Protein AF-A0A7W0K0Y2-F1 (afdb_monomer_lite)

pLDDT: mean 92.28, std 6.22, range [69.25, 97.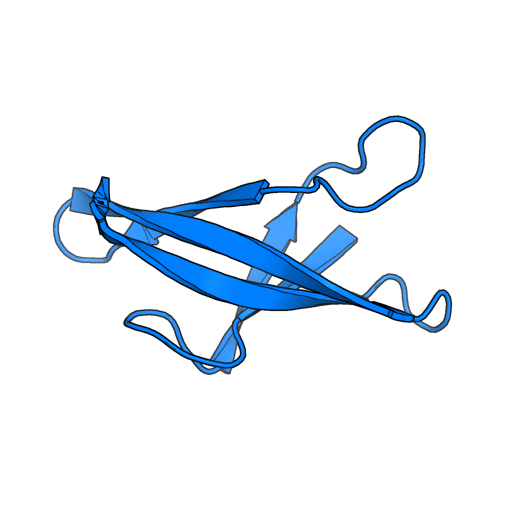75]

Radius of gyration: 10.74 Å; chains: 1; bounding box: 21×26×28 Å

Foldseek 3Di:
DWEAECDDPQHRDIDDDDADVNHDDQKDWDQDPVRWTWIWGFDADDPPPRYTYTYTDGID

Secondary structure (DSSP, 8-state):
-EEEE-SSTTTT-EEE-PPBTTB--SEEEEE-TTS-EEEEEEEEEETGGGEEEEEEEEE-

Sequence (60 aa):
MRALLEDGPMQGKTVEVEAVEGRPPKTIDVPDEKGGACRYCLAQWTQEGMTAAYTFLYAV

Structure (mmCIF, N/CA/C/O backbone):
data_AF-A0A7W0K0Y2-F1
#
_entry.id   AF-A0A7W0K0Y2-F1
#
loop_
_atom_site.group_PDB
_atom_site.id
_atom_site.type_symbol
_atom_site.label_atom_id
_atom_site.label_alt_id
_atom_site.label_comp_id
_atom_site.label_asym_id
_atom_site.label_entity_id
_atom_site.label_seq_id
_atom_site.pdbx_PDB_ins_code
_atom_site.Cartn_x
_atom_site.Cartn_y
_atom_site.Cartn_z
_atom_site.occupancy
_atom_site.B_iso_or_equiv
_atom_site.auth_seq_id
_atom_site.auth_comp_id
_atom_site.auth_asym_id
_atom_site.auth_atom_id
_atom_site.pdbx_PDB_model_num
ATOM 1 N N . MET A 1 1 ? 3.305 4.112 10.400 1.00 89.00 1 MET A N 1
ATOM 2 C CA . MET A 1 1 ? 1.847 3.889 10.226 1.00 89.00 1 MET A CA 1
ATOM 3 C C . MET A 1 1 ? 1.650 2.627 9.405 1.00 89.00 1 MET A C 1
ATOM 5 O O . MET A 1 1 ? 2.563 2.278 8.668 1.00 89.00 1 MET A O 1
ATOM 9 N N . ARG A 1 2 ? 0.509 1.940 9.523 1.00 93.31 2 ARG A N 1
ATOM 10 C CA . ARG A 1 2 ? 0.226 0.724 8.746 1.00 93.31 2 ARG A CA 1
ATOM 11 C C . ARG A 1 2 ? -0.673 1.033 7.554 1.00 93.31 2 ARG A C 1
ATOM 13 O O . ARG A 1 2 ? -1.745 1.600 7.737 1.00 93.31 2 ARG A O 1
ATOM 20 N N . ALA A 1 3 ? -0.246 0.647 6.361 1.00 95.19 3 ALA A N 1
ATOM 21 C CA . ALA A 1 3 ? -1.059 0.668 5.154 1.00 95.19 3 ALA A CA 1
ATOM 22 C C . ALA A 1 3 ? -1.537 -0.754 4.847 1.00 95.19 3 ALA A C 1
ATOM 24 O O . ALA A 1 3 ? -0.719 -1.637 4.592 1.00 95.19 3 ALA A O 1
ATOM 25 N N . LEU A 1 4 ? -2.848 -0.974 4.908 1.00 95.94 4 LEU A N 1
ATOM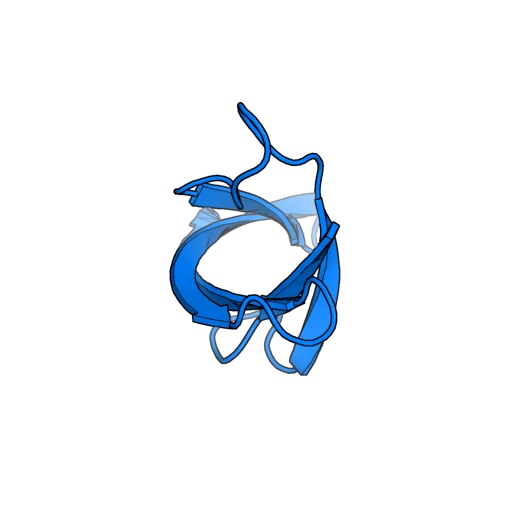 26 C CA . LEU A 1 4 ? -3.504 -2.218 4.524 1.00 95.94 4 LEU A CA 1
ATOM 27 C C . LEU A 1 4 ? -3.871 -2.143 3.042 1.00 95.94 4 LEU A C 1
ATOM 29 O O . LEU A 1 4 ? -4.586 -1.230 2.638 1.00 95.94 4 LEU A O 1
ATOM 33 N N . LEU A 1 5 ? -3.390 -3.092 2.246 1.00 96.94 5 LEU A N 1
ATOM 34 C CA . LEU A 1 5 ? -3.665 -3.150 0.812 1.00 96.94 5 LEU A CA 1
ATOM 35 C C . LEU A 1 5 ? -4.919 -4.004 0.590 1.00 96.94 5 LEU A C 1
ATOM 37 O O . LEU A 1 5 ? -4.883 -5.219 0.788 1.00 96.94 5 LEU A O 1
ATOM 41 N N . GLU A 1 6 ? -6.046 -3.380 0.252 1.00 96.44 6 GLU A N 1
ATOM 42 C CA . GLU A 1 6 ? -7.353 -4.058 0.208 1.00 96.44 6 GLU A CA 1
ATOM 43 C C . GLU A 1 6 ? -7.602 -4.838 -1.087 1.00 96.44 6 GLU A C 1
ATOM 45 O O . GLU A 1 6 ? -8.421 -5.759 -1.103 1.00 96.44 6 GLU A O 1
ATOM 50 N N . ASP A 1 7 ? -6.875 -4.519 -2.155 1.00 96.31 7 ASP A N 1
ATOM 51 C CA . ASP A 1 7 ? -7.006 -5.113 -3.484 1.00 96.31 7 ASP A CA 1
ATOM 52 C C . ASP A 1 7 ? -5.655 -5.137 -4.236 1.00 96.31 7 ASP A C 1
ATOM 54 O O . ASP A 1 7 ? -4.583 -4.924 -3.663 1.00 96.31 7 ASP A O 1
ATOM 58 N N . GLY A 1 8 ? -5.707 -5.456 -5.531 1.00 94.50 8 GLY A N 1
ATOM 59 C CA . GLY A 1 8 ? -4.549 -5.448 -6.418 1.00 94.50 8 GLY A CA 1
ATOM 60 C C . GLY A 1 8 ? -3.545 -6.581 -6.184 1.00 94.50 8 GLY A C 1
ATOM 61 O O . GLY A 1 8 ? -3.800 -7.530 -5.441 1.00 94.50 8 GLY A O 1
ATOM 62 N N . PRO A 1 9 ? -2.370 -6.507 -6.835 1.00 94.62 9 PRO A N 1
ATOM 63 C CA . PRO A 1 9 ? -1.363 -7.570 -6.789 1.00 94.62 9 PRO A CA 1
ATOM 64 C C . PRO A 1 9 ? -0.800 -7.862 -5.392 1.00 94.62 9 PRO A C 1
ATOM 66 O O . PRO A 1 9 ? -0.251 -8.938 -5.170 1.00 94.62 9 PRO A O 1
ATOM 69 N N . MET A 1 10 ? -0.915 -6.911 -4.461 1.00 94.81 10 MET A N 1
ATOM 70 C CA . MET A 1 10 ? -0.378 -7.016 -3.101 1.00 94.81 10 MET A CA 1
ATOM 71 C C . MET A 1 10 ? -1.491 -7.085 -2.044 1.00 94.81 10 MET A C 1
ATOM 73 O O . MET A 1 10 ? -1.237 -6.814 -0.870 1.00 94.81 10 MET A O 1
ATOM 77 N N . GLN A 1 11 ? -2.706 -7.464 -2.451 1.00 95.75 11 GLN A N 1
ATOM 78 C CA . GLN A 1 11 ? -3.876 -7.581 -1.585 1.00 95.75 11 GLN A CA 1
ATOM 79 C C . GLN A 1 11 ? -3.598 -8.385 -0.305 1.00 95.75 11 GLN A C 1
ATOM 81 O O . GLN A 1 11 ? -2.932 -9.423 -0.317 1.00 95.75 11 GLN A O 1
ATOM 86 N N . GLY A 1 12 ? -4.146 -7.909 0.812 1.00 94.94 12 GLY A N 1
ATOM 87 C CA . GLY A 1 12 ? -4.044 -8.533 2.131 1.00 94.94 12 GLY A CA 1
ATOM 88 C C . GLY A 1 12 ? -2.709 -8.287 2.835 1.00 94.94 12 GLY A C 1
ATOM 89 O O . GLY A 1 12 ? -2.574 -8.614 4.016 1.00 94.94 12 GLY A O 1
ATOM 90 N N . LYS A 1 13 ? -1.722 -7.685 2.159 1.00 94.81 13 LYS A N 1
ATOM 91 C CA . LYS A 1 13 ? -0.460 -7.294 2.790 1.00 94.81 13 LYS A CA 1
ATOM 92 C C . LYS A 1 13 ? -0.641 -5.998 3.579 1.00 94.81 13 LYS A C 1
ATOM 94 O O . LYS A 1 13 ? -1.442 -5.129 3.240 1.00 94.81 13 LYS A O 1
ATOM 99 N N . THR A 1 14 ? 0.137 -5.878 4.650 1.00 94.62 14 THR A N 1
ATOM 100 C CA . THR A 1 14 ? 0.279 -4.640 5.418 1.00 94.62 14 THR A CA 1
ATOM 101 C C . THR A 1 14 ? 1.710 -4.152 5.286 1.00 94.62 14 THR A C 1
ATOM 103 O O . THR A 1 14 ? 2.639 -4.929 5.505 1.00 94.62 14 THR A O 1
ATOM 106 N N . VAL A 1 15 ? 1.889 -2.878 4.948 1.00 94.56 15 VAL A N 1
ATOM 107 C CA . VAL A 1 15 ? 3.211 -2.253 4.818 1.00 94.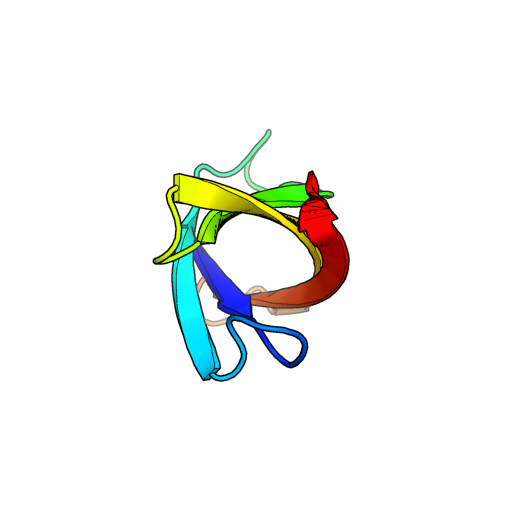56 15 VAL A CA 1
ATOM 108 C C . VAL A 1 15 ? 3.347 -1.076 5.773 1.00 94.56 15 VAL A C 1
ATOM 110 O O . VAL A 1 15 ? 2.369 -0.393 6.087 1.00 94.56 15 VAL A O 1
ATOM 113 N N . GLU A 1 16 ? 4.559 -0.851 6.274 1.00 94.25 16 GLU A N 1
ATOM 114 C CA . GLU A 1 16 ? 4.842 0.340 7.066 1.00 94.25 16 GLU A CA 1
ATOM 115 C C . GLU A 1 16 ? 5.098 1.531 6.151 1.00 94.25 16 GLU A C 1
ATOM 117 O O . GLU A 1 16 ? 5.885 1.458 5.211 1.00 94.25 16 GLU A O 1
ATOM 122 N N . VAL A 1 17 ? 4.408 2.630 6.439 1.00 92.81 17 VAL A N 1
ATOM 123 C CA . VAL A 1 17 ? 4.535 3.889 5.708 1.00 92.81 17 VAL A CA 1
ATOM 124 C C . VAL A 1 17 ? 4.778 5.028 6.684 1.00 92.81 17 VAL A C 1
ATOM 126 O O . VAL A 1 17 ? 4.256 5.040 7.812 1.00 92.81 17 VAL A O 1
ATOM 129 N N . GLU A 1 18 ? 5.578 5.991 6.246 1.00 91.88 18 GLU A N 1
ATOM 130 C CA . GLU A 1 18 ? 5.795 7.229 6.978 1.00 91.88 18 GLU A CA 1
ATOM 131 C C . GLU A 1 18 ? 4.574 8.134 6.832 1.00 91.88 18 GLU A C 1
ATOM 133 O O . GLU A 1 18 ? 4.015 8.297 5.748 1.00 91.88 18 GLU A O 1
ATOM 138 N N . ALA A 1 19 ? 4.130 8.705 7.950 1.00 90.06 19 ALA A N 1
ATOM 139 C CA . ALA A 1 19 ? 3.050 9.674 7.924 1.00 90.06 19 ALA A CA 1
ATOM 140 C C . ALA A 1 19 ? 3.574 11.011 7.383 1.00 90.06 19 ALA A C 1
ATOM 142 O O . ALA A 1 19 ? 4.620 11.495 7.813 1.00 90.06 19 ALA A O 1
ATOM 143 N N . VAL A 1 20 ? 2.810 11.641 6.496 1.00 90.81 20 VAL A N 1
ATOM 144 C CA . VAL A 1 20 ? 3.081 12.986 5.982 1.00 90.81 20 VAL A CA 1
ATOM 145 C C . VAL A 1 20 ? 2.224 13.959 6.780 1.00 90.81 20 VAL A C 1
ATOM 147 O O . VAL A 1 20 ? 1.001 13.843 6.785 1.00 90.81 20 VAL A O 1
ATOM 150 N N . GLU A 1 21 ? 2.860 14.876 7.513 1.00 89.75 21 GLU A N 1
ATOM 151 C CA . GLU A 1 21 ? 2.172 15.851 8.381 1.00 89.75 21 GLU A CA 1
ATOM 152 C C . GLU A 1 21 ? 1.196 15.189 9.381 1.00 89.75 21 GLU A C 1
ATOM 154 O O . GLU A 1 21 ? 0.102 15.683 9.657 1.00 89.75 21 GLU A O 1
ATOM 159 N N . GLY A 1 22 ? 1.576 14.016 9.903 1.00 88.75 22 GLY A N 1
ATOM 160 C CA . GLY A 1 22 ? 0.758 13.243 10.843 1.00 88.75 22 GLY A CA 1
ATOM 161 C C . GLY A 1 22 ? -0.433 12.511 10.211 1.00 88.75 22 GLY A C 1
ATOM 162 O O . GLY A 1 22 ? -1.271 11.974 10.937 1.00 88.75 22 GLY A O 1
ATOM 163 N N . ARG A 1 23 ? -0.520 12.465 8.876 1.00 90.12 23 ARG A N 1
ATOM 164 C CA . ARG A 1 23 ? -1.578 11.785 8.117 1.00 90.12 23 ARG A CA 1
ATOM 165 C C . ARG A 1 23 ? -1.008 10.671 7.233 1.00 90.12 23 ARG A C 1
ATOM 167 O O . ARG A 1 23 ? 0.170 10.716 6.879 1.00 90.12 23 ARG A O 1
ATOM 174 N N . PRO A 1 24 ? -1.823 9.681 6.836 1.00 93.38 24 PRO A N 1
ATOM 175 C CA . PRO A 1 24 ? -1.413 8.725 5.819 1.00 93.38 24 PRO A CA 1
ATOM 176 C C . PRO A 1 24 ? -1.079 9.435 4.501 1.00 93.38 24 PRO A C 1
ATOM 178 O O . PRO A 1 24 ? -1.810 10.353 4.110 1.00 93.38 24 PRO A O 1
ATOM 181 N N . PRO A 1 25 ? -0.021 9.014 3.786 1.00 95.19 25 PRO A N 1
ATOM 182 C CA . PRO A 1 25 ? 0.244 9.490 2.434 1.00 95.19 25 PRO A CA 1
ATOM 183 C C . PRO A 1 25 ? -0.964 9.272 1.519 1.00 95.19 25 PRO A C 1
ATOM 185 O O . PRO A 1 25 ? -1.615 8.234 1.576 1.00 95.19 25 PRO A O 1
ATOM 188 N N . LYS A 1 26 ? -1.254 10.209 0.613 1.00 95.88 26 LYS A N 1
ATOM 189 C CA . LYS A 1 26 ? -2.358 10.031 -0.351 1.00 95.88 26 LYS A CA 1
ATOM 190 C C . LYS A 1 26 ? -2.122 8.860 -1.302 1.00 95.88 26 LYS A C 1
ATOM 192 O O . LYS A 1 26 ? -3.073 8.218 -1.731 1.00 95.88 26 LYS A O 1
ATOM 197 N N . THR A 1 27 ? -0.862 8.607 -1.630 1.00 96.31 27 THR A N 1
ATOM 198 C CA . THR A 1 27 ? -0.424 7.512 -2.490 1.00 96.31 27 THR A CA 1
ATOM 199 C C . THR A 1 27 ? 0.853 6.909 -1.942 1.00 96.31 27 THR A C 1
ATOM 201 O O . THR A 1 27 ? 1.666 7.630 -1.362 1.00 96.31 27 THR A O 1
ATOM 204 N N . ILE A 1 28 ? 1.036 5.613 -2.164 1.00 96.44 28 ILE A N 1
ATOM 205 C CA . ILE A 1 28 ? 2.240 4.878 -1.775 1.00 96.44 28 ILE A CA 1
ATOM 206 C C . ILE A 1 28 ? 2.684 3.972 -2.918 1.00 96.44 28 ILE A C 1
ATOM 208 O O . ILE A 1 28 ? 1.850 3.485 -3.685 1.00 96.44 28 ILE A O 1
ATOM 212 N N . ASP A 1 29 ? 3.989 3.739 -2.995 1.00 96.62 29 ASP A N 1
ATOM 213 C CA . ASP A 1 29 ? 4.578 2.732 -3.872 1.00 96.62 29 ASP A CA 1
ATOM 214 C C . ASP A 1 29 ? 4.990 1.533 -3.045 1.00 96.62 29 ASP A C 1
ATOM 216 O O . ASP A 1 29 ? 5.733 1.661 -2.070 1.00 96.62 29 ASP A O 1
ATOM 220 N N . VAL A 1 30 ? 4.501 0.368 -3.444 1.00 95.44 30 VAL A N 1
ATOM 221 C CA . VAL A 1 30 ? 4.810 -0.896 -2.788 1.00 95.44 30 VAL A CA 1
ATOM 222 C C . VAL A 1 30 ? 5.629 -1.741 -3.757 1.00 95.44 30 VAL A C 1
ATOM 224 O O . VAL A 1 30 ? 5.110 -2.072 -4.825 1.00 95.44 30 VAL A O 1
ATOM 227 N N . PRO A 1 31 ? 6.881 -2.102 -3.423 1.00 94.94 31 PRO A N 1
ATOM 228 C CA . PRO A 1 31 ? 7.680 -3.008 -4.241 1.00 94.94 31 PRO A CA 1
ATOM 229 C C . PRO A 1 31 ? 6.957 -4.340 -4.440 1.00 94.94 31 PRO A C 1
ATOM 231 O O . PRO A 1 31 ? 6.450 -4.916 -3.473 1.00 94.94 31 PRO A O 1
ATOM 234 N N . ASP A 1 32 ? 6.907 -4.830 -5.675 1.00 89.25 32 ASP A N 1
ATOM 235 C CA . ASP A 1 32 ? 6.377 -6.157 -5.973 1.00 89.25 32 ASP A CA 1
ATOM 236 C C . ASP A 1 32 ? 7.474 -7.237 -5.870 1.00 89.25 32 ASP A C 1
ATOM 238 O O . ASP A 1 32 ? 8.668 -6.958 -5.768 1.00 89.25 32 ASP A O 1
ATOM 242 N N . GLU A 1 33 ? 7.071 -8.508 -5.890 1.00 85.50 33 GLU A N 1
ATOM 243 C CA . GLU A 1 33 ? 8.000 -9.648 -5.793 1.00 85.50 33 GLU A CA 1
ATOM 244 C C . GLU A 1 33 ? 8.799 -9.900 -7.085 1.00 85.50 33 GLU A C 1
ATOM 246 O O . GLU A 1 33 ? 9.707 -10.730 -7.105 1.00 85.50 33 GLU A O 1
ATOM 251 N N . LYS A 1 34 ? 8.468 -9.202 -8.175 1.00 86.25 34 LYS A N 1
ATOM 252 C CA . LYS A 1 34 ? 9.088 -9.333 -9.500 1.00 86.25 34 LYS A CA 1
ATOM 253 C C . LYS A 1 34 ? 10.099 -8.216 -9.785 1.00 86.25 34 LYS A C 1
ATOM 255 O O . LYS A 1 34 ? 10.671 -8.193 -10.873 1.00 86.25 34 LYS A O 1
ATOM 260 N N . GLY A 1 35 ? 10.346 -7.332 -8.817 1.00 87.31 35 GLY A N 1
ATOM 261 C CA . GLY A 1 35 ? 11.277 -6.209 -8.932 1.00 87.31 35 GLY A CA 1
ATOM 262 C C . GLY A 1 35 ? 10.670 -4.933 -9.524 1.00 87.31 35 GLY A C 1
ATOM 263 O O . GLY A 1 35 ? 11.414 -3.986 -9.772 1.00 87.31 35 GLY A O 1
ATOM 264 N N . GLY A 1 36 ? 9.356 -4.897 -9.751 1.00 93.00 36 GLY A N 1
ATOM 265 C CA . GLY A 1 36 ? 8.592 -3.694 -10.075 1.00 93.00 36 GLY A CA 1
ATOM 266 C C . GLY A 1 36 ? 8.012 -3.027 -8.826 1.00 93.00 36 GLY A C 1
ATOM 267 O O . GLY A 1 36 ? 8.350 -3.369 -7.688 1.00 93.00 36 GLY A O 1
ATOM 268 N N . ALA A 1 37 ? 7.108 -2.071 -9.027 1.00 95.56 37 ALA A N 1
ATOM 269 C CA . ALA A 1 37 ? 6.337 -1.480 -7.941 1.00 95.56 37 ALA A CA 1
ATOM 270 C C . ALA A 1 37 ? 4.858 -1.375 -8.315 1.00 95.56 37 ALA A C 1
ATOM 272 O O . ALA A 1 37 ? 4.478 -1.271 -9.475 1.00 95.56 37 ALA A O 1
ATOM 273 N N . CYS A 1 38 ? 3.997 -1.401 -7.310 1.00 96.56 38 CYS A N 1
ATOM 274 C CA . CYS A 1 38 ? 2.570 -1.167 -7.448 1.00 96.56 38 CYS A CA 1
ATOM 275 C C . CYS A 1 38 ? 2.216 0.125 -6.720 1.00 96.56 38 CYS A C 1
ATOM 277 O O . CYS A 1 38 ? 2.530 0.274 -5.536 1.00 96.56 38 CYS A O 1
ATOM 279 N N . ARG A 1 39 ? 1.535 1.040 -7.407 1.00 97.75 39 ARG A N 1
ATOM 280 C CA . ARG A 1 39 ? 1.030 2.265 -6.798 1.00 97.75 39 ARG A CA 1
ATOM 281 C C . ARG A 1 39 ? -0.365 2.048 -6.238 1.00 97.75 39 ARG A C 1
ATOM 283 O O . ARG A 1 39 ? -1.253 1.554 -6.932 1.00 97.75 39 ARG A O 1
ATOM 290 N N . TYR A 1 40 ? -0.557 2.494 -5.004 1.00 97.75 40 TYR A N 1
ATOM 291 C CA . TYR A 1 40 ? -1.839 2.485 -4.313 1.00 97.75 40 TYR A CA 1
ATOM 292 C C . TYR A 1 40 ? -2.243 3.898 -3.892 1.00 97.75 40 TYR A C 1
ATOM 294 O O . TYR A 1 40 ? -1.381 4.751 -3.663 1.00 97.75 40 TYR A O 1
ATOM 302 N N . CYS A 1 41 ? -3.544 4.143 -3.746 1.00 97.31 41 CYS A N 1
ATOM 303 C CA . CYS A 1 41 ? -4.099 5.368 -3.178 1.00 97.31 41 CYS A CA 1
ATOM 304 C C . CYS A 1 41 ? -4.853 5.105 -1.876 1.00 97.31 41 CYS A C 1
ATOM 306 O O . CYS A 1 41 ? -5.401 4.025 -1.658 1.00 97.31 41 CYS A O 1
ATOM 308 N N . LEU A 1 42 ? -4.860 6.111 -1.005 1.00 96.50 42 LEU A N 1
ATOM 309 C CA . LEU A 1 42 ? -5.577 6.081 0.260 1.00 96.50 42 LEU A CA 1
ATOM 310 C C . LEU A 1 42 ? -7.085 5.997 -0.004 1.00 96.50 42 LEU A C 1
ATOM 312 O O . LEU A 1 42 ? -7.665 6.932 -0.557 1.00 96.50 42 LEU A O 1
ATOM 316 N N . ALA A 1 43 ? -7.707 4.903 0.426 1.00 95.12 43 ALA A N 1
ATOM 317 C CA . ALA A 1 43 ? -9.144 4.677 0.309 1.00 95.12 43 ALA A CA 1
ATOM 318 C C . ALA A 1 43 ? -9.877 5.066 1.597 1.00 95.12 43 ALA A C 1
ATOM 320 O O . ALA A 1 43 ? -10.855 5.812 1.566 1.00 95.12 43 ALA A O 1
ATOM 321 N N . GLN A 1 44 ? -9.366 4.610 2.742 1.00 92.38 44 GLN A N 1
ATOM 322 C CA . GLN A 1 44 ? -9.952 4.891 4.049 1.00 92.38 44 GLN A CA 1
ATOM 323 C C . GLN A 1 44 ? -8.860 5.107 5.093 1.00 92.38 44 GLN A C 1
ATOM 325 O O . GLN A 1 44 ? -7.823 4.452 5.083 1.00 92.38 44 GLN A O 1
ATOM 330 N N . TRP A 1 45 ? -9.100 6.004 6.044 1.00 89.44 45 TRP A N 1
ATOM 331 C CA . TRP A 1 45 ? -8.232 6.168 7.203 1.00 89.44 45 TRP A CA 1
ATOM 332 C C . TRP A 1 45 ? -9.066 6.235 8.470 1.00 89.44 45 TRP A C 1
ATOM 334 O O . TRP A 1 45 ? -9.849 7.166 8.657 1.00 89.44 45 TRP A O 1
ATOM 344 N N . THR A 1 46 ? -8.880 5.254 9.348 1.00 81.25 46 THR A N 1
ATOM 345 C CA . THR A 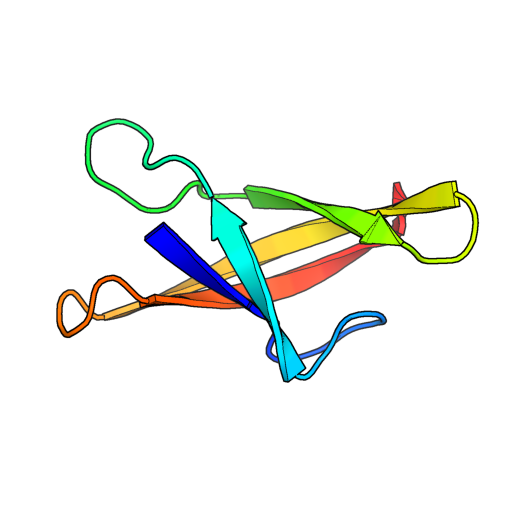1 46 ? -9.420 5.295 10.703 1.00 81.25 46 THR A CA 1
ATOM 346 C C . THR A 1 46 ? -8.325 5.774 11.646 1.00 81.25 46 THR A C 1
ATOM 348 O O . THR A 1 46 ? -7.198 5.279 11.634 1.00 81.25 46 THR A O 1
ATOM 351 N N . GLN A 1 47 ? -8.649 6.759 12.481 1.00 70.62 47 GLN A N 1
ATOM 352 C CA . GLN A 1 47 ? -7.706 7.275 13.476 1.00 70.62 47 GLN A CA 1
ATOM 353 C C . GLN A 1 47 ? -7.416 6.234 14.573 1.00 70.62 47 GLN A C 1
ATOM 355 O O . GLN A 1 47 ? -6.366 6.261 15.213 1.00 70.62 47 GLN A O 1
ATOM 360 N N . GLU A 1 48 ? -8.329 5.277 14.736 1.00 72.75 48 GLU A N 1
ATOM 361 C CA . GLU A 1 48 ? -8.177 4.111 15.592 1.00 72.75 48 GLU A CA 1
ATOM 362 C C . GLU A 1 48 ? -7.103 3.165 15.024 1.00 72.75 48 GLU A C 1
ATOM 364 O O . GLU A 1 48 ? -7.165 2.733 13.873 1.00 72.75 48 GLU A O 1
ATOM 369 N N . GLY A 1 49 ? -6.070 2.877 15.820 1.00 69.25 49 GLY A N 1
ATOM 370 C CA . GLY A 1 49 ? -5.044 1.882 15.488 1.00 69.25 49 GLY A CA 1
ATOM 371 C C . GLY A 1 49 ? -3.990 2.290 14.447 1.00 69.25 49 GLY A C 1
ATOM 372 O O . GLY A 1 49 ? -3.212 1.432 14.032 1.00 69.25 49 GLY A O 1
ATOM 373 N N . MET A 1 50 ? -3.931 3.562 14.021 1.00 80.44 50 MET A N 1
ATOM 374 C CA . MET A 1 50 ? -2.953 4.072 13.032 1.00 80.44 50 MET A CA 1
ATOM 375 C C . MET A 1 50 ? -2.855 3.217 11.751 1.00 80.44 50 MET A C 1
ATOM 377 O O . MET A 1 50 ? -1.761 3.023 11.205 1.00 80.44 50 MET A O 1
ATOM 381 N N . THR A 1 51 ? -3.993 2.692 11.291 1.00 89.44 51 THR A N 1
ATOM 382 C CA . THR A 1 51 ? -4.086 1.874 10.078 1.00 89.44 51 THR A CA 1
ATOM 383 C C . THR A 1 51 ? -4.898 2.611 9.018 1.00 89.44 51 THR A C 1
ATOM 385 O O . THR A 1 51 ? -5.930 3.216 9.306 1.00 89.44 51 THR A O 1
ATOM 388 N N . ALA A 1 52 ? -4.404 2.594 7.789 1.00 94.94 52 ALA A N 1
ATOM 389 C CA . ALA A 1 52 ? -5.021 3.218 6.633 1.00 94.94 52 ALA A CA 1
ATOM 390 C C . ALA A 1 52 ? -5.192 2.169 5.535 1.00 94.94 52 ALA A C 1
ATOM 392 O O . ALA A 1 52 ? -4.275 1.400 5.266 1.00 94.94 52 ALA A O 1
ATOM 393 N N . ALA A 1 53 ? -6.371 2.124 4.934 1.00 95.75 53 ALA A N 1
ATOM 394 C CA . ALA A 1 53 ? -6.702 1.225 3.849 1.00 95.75 53 ALA A CA 1
ATOM 395 C C . ALA A 1 53 ? -6.351 1.873 2.509 1.00 95.75 53 ALA A C 1
ATOM 397 O O . ALA A 1 53 ? -6.625 3.058 2.285 1.00 95.75 53 ALA A O 1
ATOM 398 N N . TYR A 1 54 ? -5.739 1.095 1.629 1.00 97.25 54 TYR A N 1
ATOM 399 C CA . TYR A 1 54 ? -5.234 1.526 0.339 1.00 97.25 54 TYR A CA 1
ATOM 400 C C . TYR A 1 54 ? -5.751 0.615 -0.770 1.00 97.25 54 TYR A C 1
ATOM 402 O O . TYR A 1 54 ? -5.778 -0.606 -0.610 1.00 97.25 54 TYR A O 1
ATOM 410 N N . THR A 1 55 ? -6.100 1.224 -1.902 1.00 97.50 55 THR A N 1
ATOM 411 C CA . THR A 1 55 ? -6.577 0.528 -3.107 1.00 97.50 55 THR A CA 1
ATOM 412 C C . THR A 1 55 ? -5.627 0.741 -4.277 1.00 97.50 55 THR A C 1
ATOM 414 O O . THR A 1 55 ? -4.928 1.755 -4.364 1.00 97.50 55 THR A O 1
ATOM 417 N N . PHE A 1 56 ? -5.536 -0.255 -5.139 1.00 97.38 56 PHE A N 1
ATOM 418 C CA . PHE A 1 56 ? -4.589 -0.357 -6.227 1.00 97.38 56 PHE A CA 1
ATOM 419 C C . PHE A 1 56 ? -4.963 0.602 -7.348 1.00 97.38 56 PHE A C 1
ATOM 421 O O . PHE A 1 56 ? -6.103 0.646 -7.806 1.00 97.38 56 PHE A O 1
ATOM 428 N N . LEU A 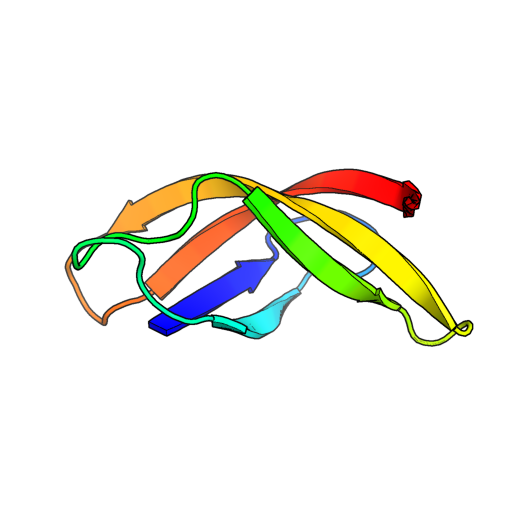1 57 ? -3.968 1.347 -7.826 1.00 96.38 57 LEU A N 1
ATOM 429 C CA . LEU A 1 57 ? -4.109 2.19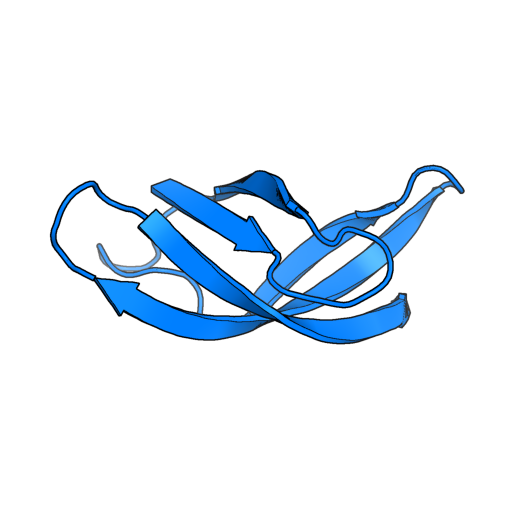8 -8.999 1.00 96.38 57 LEU A CA 1
ATOM 430 C C . LEU A 1 57 ? -3.540 1.513 -10.244 1.00 96.38 57 LEU A C 1
ATOM 432 O O . LEU A 1 57 ? -4.275 1.260 -11.196 1.00 96.38 57 LEU A O 1
ATOM 436 N N . TYR A 1 58 ? -2.230 1.255 -10.263 1.00 95.94 58 TYR A N 1
ATOM 437 C CA . TYR A 1 58 ? -1.521 0.658 -11.402 1.00 95.94 58 TYR A CA 1
ATOM 438 C C . TYR A 1 58 ? -0.111 0.182 -11.007 1.00 95.94 58 TYR A C 1
ATOM 440 O O . TYR A 1 58 ? 0.428 0.585 -9.975 1.00 95.94 58 TYR A O 1
ATOM 448 N N . ALA A 1 59 ? 0.498 -0.672 -11.836 1.00 93.75 59 ALA A N 1
ATOM 449 C CA . ALA A 1 59 ? 1.912 -1.040 -11.724 1.00 93.75 59 ALA A CA 1
ATOM 450 C C . ALA A 1 59 ? 2.804 0.072 -12.309 1.00 93.75 59 ALA A C 1
ATOM 452 O O . ALA A 1 59 ? 2.464 0.635 -13.351 1.00 93.75 59 ALA A O 1
ATOM 453 N N . VAL A 1 60 ? 3.902 0.391 -11.622 1.00 89.94 60 VAL A N 1
ATOM 454 C CA . VAL A 1 60 ? 4.883 1.443 -11.945 1.00 89.94 60 VAL A CA 1
ATOM 455 C C . VAL A 1 60 ? 6.102 0.839 -12.625 1.00 89.94 60 VAL A C 1
ATOM 457 O O . VAL A 1 60 ? 6.562 -0.229 -12.159 1.00 89.94 60 VAL A O 1
#